Protein AF-A0AAN4ZI05-F1 (afdb_monomer_lite)

Radius of gyration: 13.55 Å; chains: 1; bounding box: 31×29×31 Å

InterPro domains:
  IPR042099 ANL, N-terminal domain [G3DSA:3.40.50.12780] (1-61)

Structure (mmCIF, N/CA/C/O backbone):
data_AF-A0AAN4ZI05-F1
#
_entry.id   AF-A0AAN4ZI05-F1
#
loop_
_atom_site.group_PDB
_atom_site.id
_atom_site.type_symbol
_atom_site.label_atom_id
_atom_site.label_alt_id
_atom_site.label_comp_id
_atom_site.label_asym_id
_atom_site.label_entity_id
_atom_site.label_seq_id
_atom_site.pdbx_PDB_ins_code
_atom_site.Cartn_x
_atom_site.Cartn_y
_atom_site.Cartn_z
_atom_site.occupancy
_atom_site.B_iso_or_equiv
_atom_site.auth_seq_id
_atom_site.auth_comp_id
_atom_site.auth_asym_id
_atom_site.auth_atom_id
_atom_site.pdbx_PDB_model_num
ATOM 1 N N . LYS A 1 1 ? -10.590 6.243 -6.279 1.00 78.94 1 LYS A N 1
ATOM 2 C CA . LYS A 1 1 ? -11.734 6.972 -5.674 1.00 78.94 1 LYS A CA 1
ATOM 3 C C . LYS A 1 1 ? -11.466 7.035 -4.182 1.00 78.94 1 LYS A C 1
ATOM 5 O O . LYS A 1 1 ? -11.140 5.994 -3.632 1.00 78.94 1 LYS A O 1
ATOM 10 N N . GLU A 1 2 ? -11.559 8.207 -3.564 1.00 85.88 2 GLU A N 1
ATOM 11 C CA . GLU A 1 2 ? -11.462 8.316 -2.104 1.00 85.88 2 GLU A CA 1
ATOM 12 C C . GLU A 1 2 ? -12.717 7.728 -1.449 1.00 85.88 2 GLU A C 1
ATOM 14 O O . GLU A 1 2 ? -13.824 7.854 -1.986 1.00 85.88 2 GLU A O 1
ATOM 19 N N . LEU A 1 3 ? -12.525 7.038 -0.330 1.00 92.69 3 LEU A N 1
ATOM 20 C CA . LEU A 1 3 ? -13.578 6.350 0.411 1.00 92.69 3 LEU A CA 1
ATOM 21 C C . LEU A 1 3 ? -13.882 7.087 1.718 1.00 92.69 3 LEU A C 1
ATOM 23 O O . LEU A 1 3 ? -13.062 7.866 2.207 1.00 92.69 3 LEU A O 1
ATOM 27 N N . GLY A 1 4 ? -15.072 6.854 2.267 1.00 94.00 4 GLY A N 1
ATOM 28 C CA . GLY A 1 4 ? -15.466 7.389 3.567 1.00 94.00 4 GLY A CA 1
ATOM 29 C C . GLY A 1 4 ? -14.736 6.718 4.734 1.00 94.00 4 GLY A C 1
ATOM 30 O O . GLY A 1 4 ? -14.053 5.703 4.582 1.00 94.00 4 GLY A O 1
ATOM 31 N N . PHE A 1 5 ? -14.913 7.263 5.940 1.00 94.75 5 PHE A N 1
ATOM 32 C CA . PHE A 1 5 ? -14.449 6.586 7.152 1.00 94.75 5 PHE A CA 1
ATOM 33 C C . PHE A 1 5 ? -15.116 5.214 7.291 1.00 94.75 5 PHE A C 1
ATOM 35 O O . PHE A 1 5 ? -16.305 5.061 7.012 1.00 94.75 5 PHE A O 1
ATOM 42 N N . ARG A 1 6 ? -14.344 4.225 7.753 1.00 94.25 6 ARG A N 1
ATOM 43 C CA . ARG A 1 6 ? -14.748 2.816 7.915 1.00 94.25 6 ARG A CA 1
ATOM 44 C C . ARG A 1 6 ? -15.157 2.100 6.625 1.00 94.25 6 ARG A C 1
ATOM 46 O O . ARG A 1 6 ? -15.678 0.989 6.692 1.00 94.25 6 ARG A O 1
ATOM 53 N N . GLU A 1 7 ? -14.886 2.681 5.461 1.00 96.19 7 GLU A N 1
ATOM 54 C CA . GLU A 1 7 ? -15.026 1.992 4.181 1.00 96.19 7 GLU A CA 1
ATOM 55 C C . GLU A 1 7 ? -13.701 1.324 3.805 1.00 96.19 7 GLU A C 1
ATOM 57 O O . GLU A 1 7 ? -12.666 1.979 3.688 1.00 96.19 7 GLU A O 1
ATOM 62 N N . ALA A 1 8 ? -13.733 0.002 3.633 1.00 95.00 8 ALA A N 1
ATOM 63 C CA . ALA A 1 8 ? -12.555 -0.764 3.252 1.00 95.00 8 ALA A CA 1
ATOM 64 C C . ALA A 1 8 ? -12.223 -0.569 1.766 1.00 95.00 8 ALA A C 1
ATOM 66 O O . ALA A 1 8 ? -13.085 -0.713 0.896 1.00 95.00 8 ALA A O 1
ATOM 67 N N . GLY A 1 9 ? -10.952 -0.307 1.478 1.00 94.88 9 GLY A N 1
ATOM 68 C CA . GLY A 1 9 ? -10.416 -0.225 0.125 1.00 94.88 9 GLY A CA 1
ATOM 69 C C . GLY A 1 9 ? -8.906 -0.396 0.099 1.00 94.88 9 GLY A C 1
ATOM 70 O O . GLY A 1 9 ? -8.276 -0.625 1.131 1.00 94.88 9 GLY A O 1
ATOM 71 N N . GLU A 1 10 ? -8.319 -0.304 -1.092 1.00 95.1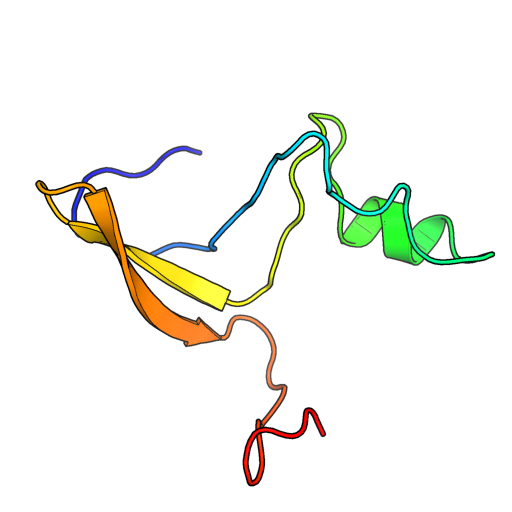2 10 GLU A N 1
ATOM 72 C CA . GLU A 1 10 ? -6.864 -0.335 -1.214 1.00 95.12 10 GLU A CA 1
ATOM 73 C C . GLU A 1 10 ? -6.241 0.895 -0.549 1.00 95.12 10 GLU A C 1
ATOM 75 O O . GLU A 1 10 ? -6.659 2.034 -0.771 1.00 95.12 10 GLU A O 1
ATOM 80 N N . VAL A 1 11 ? -5.206 0.654 0.250 1.00 95.00 11 VAL A N 1
ATOM 81 C CA . VAL A 1 11 ? -4.380 1.709 0.820 1.00 95.00 11 VAL A CA 1
ATOM 82 C C . VAL A 1 11 ? -3.432 2.219 -0.261 1.00 95.00 11 VAL A C 1
ATOM 84 O O . VAL A 1 11 ? -2.456 1.556 -0.620 1.00 95.00 11 VAL A O 1
ATOM 87 N N . CYS A 1 12 ? -3.697 3.424 -0.754 1.00 95.00 12 CYS A N 1
ATO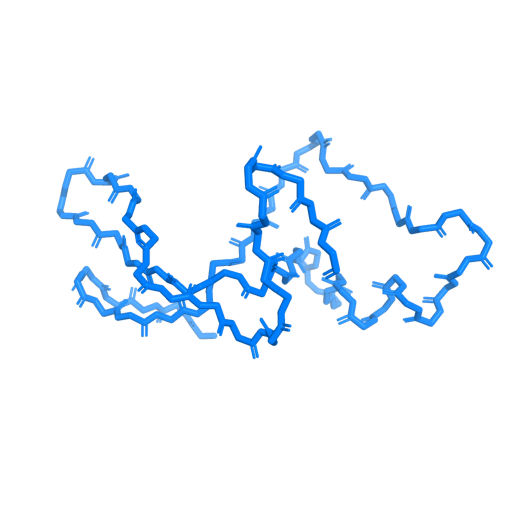M 88 C CA . CYS A 1 12 ? -2.803 4.132 -1.665 1.00 95.00 12 CYS A CA 1
ATOM 89 C C . CYS A 1 12 ? -2.038 5.223 -0.909 1.00 95.00 12 CYS A C 1
ATOM 91 O O . CYS A 1 12 ? -2.613 5.955 -0.104 1.00 95.00 12 CYS A O 1
ATOM 93 N N . VAL A 1 13 ? -0.736 5.352 -1.169 1.00 94.75 13 VAL A N 1
ATOM 94 C CA . VAL A 1 13 ? 0.135 6.300 -0.455 1.00 94.75 13 VAL A CA 1
ATOM 95 C C . VAL A 1 13 ? 0.785 7.269 -1.432 1.00 94.75 13 VAL A C 1
ATOM 97 O O . VAL A 1 13 ? 1.252 6.869 -2.495 1.00 94.75 13 VAL A O 1
ATOM 100 N N . ARG A 1 14 ? 0.872 8.543 -1.041 1.00 93.94 14 ARG A N 1
ATOM 101 C CA . ARG A 1 14 ? 1.663 9.569 -1.726 1.00 93.94 14 ARG A CA 1
ATOM 102 C C . ARG A 1 14 ? 2.460 10.377 -0.704 1.00 93.94 14 ARG A C 1
ATOM 104 O O . ARG A 1 14 ? 1.884 10.937 0.222 1.00 93.94 14 ARG A O 1
ATOM 111 N N . SER A 1 15 ? 3.781 10.433 -0.858 1.00 92.75 15 SER A N 1
ATOM 112 C CA . SER A 1 15 ? 4.695 11.138 0.051 1.00 92.75 15 SER A CA 1
ATOM 113 C C . SER A 1 15 ? 5.949 11.609 -0.699 1.00 92.75 15 SER A C 1
ATOM 115 O O . SER A 1 15 ? 6.379 10.912 -1.620 1.00 92.75 15 SER A O 1
ATOM 117 N N . PRO A 1 16 ? 6.598 12.719 -0.285 1.00 93.19 16 PRO A N 1
ATOM 118 C CA . PRO A 1 16 ? 7.908 13.128 -0.806 1.00 93.19 16 PRO A CA 1
ATOM 119 C C . PRO A 1 16 ? 9.012 12.075 -0.634 1.00 93.19 16 PRO A C 1
ATOM 121 O O . PRO A 1 16 ? 10.029 12.131 -1.316 1.00 93.19 16 PRO A O 1
ATOM 124 N N . THR A 1 17 ? 8.832 11.135 0.295 1.00 92.31 17 THR A N 1
ATOM 125 C CA . THR A 1 17 ? 9.796 10.068 0.599 1.00 92.31 17 THR A CA 1
ATOM 126 C C . THR A 1 17 ? 9.539 8.765 -0.159 1.00 92.31 17 THR A C 1
ATOM 128 O O . THR A 1 17 ? 10.233 7.779 0.088 1.00 92.31 17 THR A O 1
ATOM 131 N N . LEU A 1 18 ? 8.545 8.719 -1.053 1.00 91.62 18 LEU A N 1
ATOM 132 C CA . LEU A 1 18 ? 8.293 7.532 -1.869 1.00 91.62 18 LEU A CA 1
ATOM 133 C C . LEU A 1 18 ? 9.445 7.250 -2.837 1.00 91.62 18 LEU A C 1
ATOM 135 O O . LEU A 1 18 ? 10.174 8.146 -3.261 1.00 91.62 18 LEU A O 1
ATOM 139 N N . MET A 1 19 ? 9.585 5.976 -3.208 1.00 91.25 19 MET A N 1
ATOM 140 C CA . MET A 1 19 ? 10.514 5.569 -4.258 1.00 91.25 19 MET A CA 1
ATOM 141 C C . MET A 1 19 ? 10.178 6.266 -5.584 1.00 91.25 19 MET A C 1
ATOM 143 O O . MET A 1 19 ? 9.011 6.467 -5.907 1.00 91.25 19 MET A O 1
ATOM 147 N N . MET A 1 20 ? 11.199 6.554 -6.395 1.00 91.19 20 MET A N 1
ATOM 148 C CA . MET A 1 20 ? 10.997 7.037 -7.771 1.00 91.19 20 MET A CA 1
ATOM 149 C C . MET A 1 20 ? 10.440 5.947 -8.702 1.00 91.19 20 MET A C 1
ATOM 151 O O . MET A 1 20 ? 9.967 6.241 -9.794 1.00 91.19 20 MET A O 1
ATOM 155 N N . GLY A 1 21 ? 10.545 4.687 -8.282 1.00 93.38 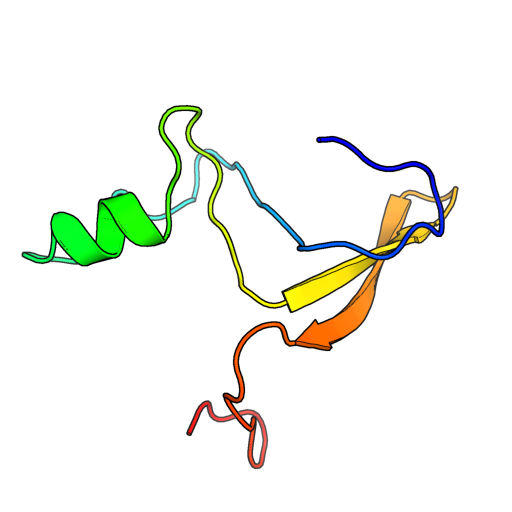21 GLY A N 1
ATOM 156 C CA . GLY A 1 21 ? 10.157 3.513 -9.043 1.00 93.38 21 GLY A CA 1
ATOM 157 C C . GLY A 1 21 ? 11.094 2.345 -8.773 1.00 93.38 21 GLY A C 1
ATOM 158 O O . GLY A 1 21 ? 12.060 2.448 -8.010 1.00 93.38 21 GLY A O 1
ATOM 159 N N . TYR A 1 22 ? 10.816 1.226 -9.425 1.00 94.62 22 TYR A N 1
ATOM 160 C CA . TYR A 1 22 ? 11.671 0.052 -9.381 1.00 94.62 22 TYR A CA 1
ATOM 161 C C . TYR A 1 22 ? 12.852 0.207 -10.344 1.00 94.62 22 TYR A C 1
ATOM 163 O O . TYR A 1 22 ? 12.692 0.554 -11.517 1.00 94.62 22 TYR A O 1
ATOM 171 N N . LEU A 1 23 ? 14.057 -0.095 -9.854 1.00 96.12 23 LEU A N 1
ATOM 172 C CA . LEU A 1 23 ? 15.291 0.019 -10.632 1.00 96.12 23 LEU A CA 1
ATOM 173 C C . LEU A 1 23 ? 15.221 -0.830 -11.910 1.00 96.12 23 LEU A C 1
ATOM 175 O O . LEU A 1 23 ? 15.043 -2.045 -11.841 1.00 96.12 23 LEU A O 1
ATOM 179 N N . ASN A 1 24 ? 15.399 -0.187 -13.070 1.00 95.62 24 ASN A N 1
ATOM 180 C CA . ASN A 1 24 ? 15.359 -0.808 -14.402 1.00 95.62 24 ASN A CA 1
ATOM 181 C C . ASN A 1 24 ? 14.061 -1.583 -14.703 1.00 95.62 24 ASN A C 1
ATOM 183 O O . ASN A 1 24 ? 14.062 -2.525 -15.495 1.00 95.62 24 ASN A O 1
ATOM 187 N N . ARG A 1 25 ? 12.948 -1.209 -14.063 1.00 96.00 25 ARG A N 1
ATOM 188 C CA . ARG A 1 25 ? 11.645 -1.870 -14.214 1.00 96.00 25 ARG A CA 1
ATOM 189 C C . ARG A 1 25 ? 10.541 -0.822 -14.432 1.00 96.00 25 ARG A C 1
ATOM 191 O O . ARG A 1 25 ? 9.736 -0.586 -13.530 1.00 96.00 25 ARG A O 1
ATOM 198 N N . PRO A 1 26 ? 10.499 -0.171 -15.609 1.00 94.50 26 PRO A N 1
ATOM 199 C CA . PRO A 1 26 ? 9.525 0.883 -15.896 1.00 94.50 26 PRO A CA 1
ATOM 200 C C . PRO A 1 26 ? 8.079 0.367 -15.913 1.00 94.50 26 PRO A C 1
ATOM 202 O O . PRO A 1 26 ? 7.204 1.035 -15.380 1.00 94.50 26 PRO A O 1
ATOM 205 N N . GLU A 1 27 ? 7.840 -0.839 -16.436 1.00 94.62 27 GLU A N 1
ATOM 206 C CA . GLU A 1 27 ? 6.505 -1.462 -16.461 1.00 94.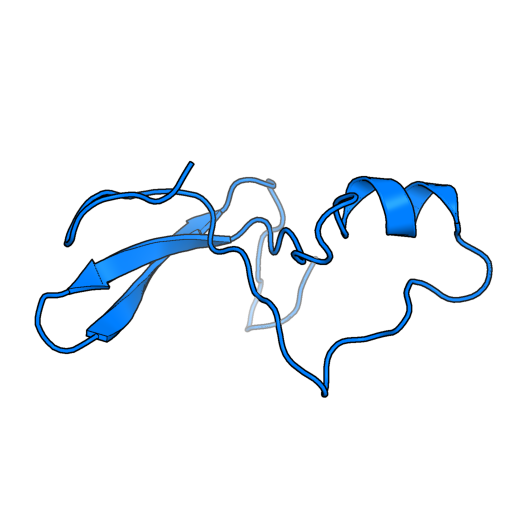62 27 GLU A CA 1
ATOM 207 C C . GLU A 1 27 ? 5.982 -1.720 -15.044 1.00 94.62 27 GLU A C 1
ATOM 209 O O . GLU A 1 27 ? 4.945 -1.195 -14.666 1.00 94.62 27 GLU A O 1
ATOM 214 N N . ALA A 1 28 ? 6.769 -2.399 -14.199 1.00 92.25 28 ALA A N 1
ATOM 215 C CA . ALA A 1 28 ? 6.384 -2.643 -12.806 1.00 92.25 28 ALA A CA 1
ATOM 216 C C . ALA A 1 28 ? 6.204 -1.344 -11.998 1.00 92.25 28 ALA A C 1
ATOM 218 O O . ALA A 1 28 ? 5.437 -1.303 -11.036 1.00 92.25 28 ALA A O 1
ATOM 219 N N . THR A 1 29 ? 6.934 -0.286 -12.372 1.00 93.94 29 THR A N 1
ATOM 220 C CA . THR A 1 29 ? 6.766 1.047 -11.782 1.00 93.94 29 THR A CA 1
ATOM 221 C C . THR A 1 29 ? 5.419 1.637 -12.172 1.00 93.94 29 THR A C 1
ATOM 223 O O . THR A 1 29 ? 4.703 2.075 -11.284 1.00 93.94 29 THR A O 1
ATOM 226 N N . ALA A 1 30 ? 5.055 1.600 -13.455 1.00 93.94 30 ALA A N 1
ATOM 227 C CA . ALA A 1 30 ? 3.765 2.083 -13.943 1.00 93.94 30 ALA A CA 1
ATOM 228 C C . ALA A 1 30 ? 2.579 1.252 -13.417 1.00 93.94 30 ALA A C 1
ATOM 230 O O . ALA A 1 30 ? 1.507 1.802 -13.185 1.00 93.94 30 ALA A O 1
ATOM 231 N N . ASP A 1 31 ? 2.781 -0.046 -13.175 1.00 92.25 31 ASP A N 1
ATOM 232 C CA . ASP A 1 31 ? 1.770 -0.924 -12.572 1.00 92.25 31 ASP A CA 1
ATOM 233 C C . ASP A 1 31 ? 1.540 -0.635 -11.081 1.00 92.25 31 ASP A C 1
ATOM 235 O O . ASP A 1 31 ? 0.480 -0.952 -10.544 1.00 92.25 31 ASP A O 1
ATOM 239 N N . SER A 1 32 ? 2.543 -0.087 -10.387 1.00 92.69 32 SER A N 1
ATOM 240 C CA . SER A 1 32 ? 2.485 0.134 -8.934 1.00 92.69 32 SER A CA 1
ATOM 241 C C . SER A 1 32 ? 2.278 1.598 -8.557 1.00 92.69 32 SER A C 1
ATOM 243 O O . SER A 1 32 ? 1.733 1.874 -7.494 1.00 92.69 32 SER A O 1
ATOM 245 N N . ILE A 1 33 ? 2.728 2.537 -9.387 1.00 95.44 33 ILE A N 1
ATOM 246 C CA . ILE A 1 33 ? 2.581 3.977 -9.187 1.00 95.44 33 ILE A CA 1
ATOM 247 C C . ILE A 1 33 ? 1.736 4.520 -10.333 1.00 95.44 33 ILE A C 1
ATOM 249 O O . ILE A 1 33 ? 2.148 4.466 -11.492 1.00 95.44 33 ILE A O 1
ATOM 253 N N . ASP A 1 34 ? 0.563 5.052 -10.004 1.00 93.81 34 ASP A N 1
ATOM 254 C CA . ASP A 1 34 ? -0.340 5.595 -11.011 1.00 93.81 34 ASP A CA 1
ATOM 255 C C . ASP A 1 34 ? 0.156 6.931 -11.597 1.00 93.81 34 ASP A C 1
ATOM 257 O O . ASP A 1 34 ? 1.103 7.568 -11.125 1.00 93.81 34 ASP A O 1
ATOM 261 N N . LYS A 1 35 ? -0.529 7.391 -12.648 1.00 92.06 35 LYS A N 1
ATOM 262 C CA . LYS A 1 35 ? -0.228 8.657 -13.338 1.00 92.06 35 LYS A CA 1
ATOM 263 C C . LYS A 1 35 ? -0.353 9.905 -12.449 1.00 92.06 35 LYS A C 1
ATOM 265 O O . LYS A 1 35 ? 0.158 10.958 -12.819 1.00 92.06 35 LYS A O 1
ATOM 270 N N . ASP A 1 36 ? -1.057 9.800 -11.323 1.00 91.69 36 ASP A N 1
ATOM 271 C CA . ASP A 1 36 ? -1.312 10.884 -10.374 1.00 91.69 36 ASP A CA 1
ATOM 272 C C . ASP A 1 36 ? -0.326 10.826 -9.173 1.00 91.69 36 ASP A C 1
ATOM 274 O O . ASP A 1 36 ? -0.368 11.671 -8.266 1.00 91.69 36 ASP A O 1
ATOM 278 N N . GLY A 1 37 ? 0.614 9.868 -9.208 1.00 92.12 37 GLY A N 1
ATOM 279 C CA . GLY A 1 37 ? 1.718 9.689 -8.269 1.00 92.12 37 GLY A CA 1
ATOM 280 C C . GLY A 1 37 ? 1.372 8.870 -7.026 1.00 92.12 37 GLY A C 1
ATOM 281 O O . GLY A 1 37 ? 2.089 8.969 -6.028 1.00 92.12 37 GLY A O 1
ATOM 282 N N . TRP A 1 38 ? 0.281 8.104 -7.040 1.00 95.19 38 TRP A N 1
ATOM 283 C CA . TRP A 1 38 ? -0.115 7.247 -5.924 1.00 95.19 38 TRP A CA 1
ATOM 284 C C . TRP A 1 38 ? 0.501 5.859 -6.037 1.00 95.19 38 TRP A C 1
ATOM 286 O O . TRP A 1 38 ? 0.346 5.177 -7.045 1.00 95.19 38 TRP A O 1
ATOM 296 N N . LEU A 1 39 ? 1.166 5.424 -4.966 1.00 95.38 39 LEU A N 1
ATOM 297 C CA . LEU A 1 39 ? 1.636 4.053 -4.818 1.00 95.38 39 LEU A CA 1
ATOM 298 C C . LEU A 1 39 ? 0.484 3.154 -4.358 1.00 95.38 39 LEU A C 1
ATOM 300 O O . LEU A 1 39 ? -0.028 3.323 -3.249 1.00 95.38 39 LEU A O 1
ATOM 304 N N . HIS A 1 40 ? 0.153 2.165 -5.178 1.00 94.25 40 HIS A N 1
ATOM 305 C CA . HIS A 1 40 ? -0.755 1.064 -4.875 1.00 94.25 40 HIS A CA 1
ATOM 306 C C . HIS A 1 40 ? -0.028 0.008 -4.036 1.00 94.25 40 HIS A C 1
ATOM 308 O O . HIS A 1 40 ? 0.834 -0.724 -4.530 1.00 94.25 40 HIS A O 1
ATOM 314 N N . THR A 1 41 ? -0.323 -0.040 -2.734 1.00 91.88 41 THR A N 1
ATOM 315 C CA . THR A 1 41 ? 0.389 -0.934 -1.801 1.00 91.88 41 THR A CA 1
ATOM 316 C C . THR A 1 41 ? -0.069 -2.389 -1.897 1.00 91.88 41 THR A C 1
ATOM 318 O O . THR A 1 41 ? 0.664 -3.293 -1.489 1.00 91.88 41 THR A O 1
ATOM 321 N N . GLY A 1 42 ? -1.273 -2.634 -2.425 1.00 91.38 42 GLY A N 1
ATOM 322 C CA . GLY A 1 42 ? -1.929 -3.936 -2.379 1.00 91.38 42 GLY A CA 1
ATOM 323 C C . GLY A 1 42 ? -2.394 -4.366 -0.982 1.00 91.38 42 GLY A C 1
ATOM 324 O O . GLY A 1 42 ? -2.830 -5.507 -0.832 1.00 91.38 42 GLY A O 1
ATOM 325 N N . ASP A 1 43 ? -2.311 -3.505 0.037 1.00 92.62 43 ASP A N 1
ATOM 326 C CA . ASP A 1 43 ? -2.928 -3.729 1.346 1.00 92.62 43 ASP A CA 1
ATOM 327 C C . ASP A 1 43 ? -4.360 -3.158 1.342 1.00 92.62 43 ASP A C 1
ATOM 329 O O . ASP A 1 43 ? -4.600 -2.066 0.825 1.00 92.62 43 ASP A O 1
ATOM 333 N N . ILE A 1 44 ? -5.320 -3.884 1.919 1.00 93.88 44 ILE A N 1
ATOM 334 C CA . ILE A 1 44 ? -6.701 -3.419 2.093 1.00 93.88 44 ILE A CA 1
ATOM 335 C C . ILE A 1 44 ? -6.870 -2.907 3.516 1.00 93.88 44 ILE A C 1
ATOM 337 O O . ILE A 1 44 ? -6.540 -3.595 4.487 1.00 93.88 44 ILE A O 1
ATOM 341 N N . GLY A 1 45 ? -7.426 -1.711 3.649 1.00 95.44 45 GLY A N 1
ATOM 342 C CA . GLY A 1 45 ? -7.645 -1.075 4.934 1.00 95.44 45 GLY A CA 1
ATOM 343 C C . GLY A 1 45 ? -8.724 -0.007 4.904 1.00 95.44 45 GLY A C 1
ATOM 344 O O . GLY A 1 45 ? -9.322 0.274 3.868 1.00 95.44 45 GLY A O 1
ATOM 345 N N . TYR A 1 46 ? -8.969 0.582 6.068 1.00 96.44 46 TYR A N 1
ATOM 346 C CA . TYR A 1 46 ? -9.856 1.728 6.233 1.00 96.44 46 TYR A CA 1
ATOM 347 C C . TYR A 1 46 ? -9.289 2.702 7.268 1.00 96.44 46 TYR A C 1
ATOM 349 O O . TYR A 1 46 ? -8.505 2.318 8.142 1.00 96.44 46 TYR A O 1
ATOM 357 N N . LEU A 1 47 ? -9.714 3.961 7.176 1.00 96.94 47 LEU A N 1
ATOM 358 C CA . LEU A 1 47 ? -9.464 4.976 8.198 1.00 96.94 47 LEU A CA 1
ATOM 359 C C . LEU A 1 47 ? -10.664 5.080 9.133 1.00 96.94 47 LEU A C 1
ATOM 361 O O . LEU A 1 47 ? -11.810 5.046 8.678 1.00 96.94 47 LEU A O 1
ATOM 365 N N . ASP A 1 48 ? -10.410 5.219 10.427 1.00 96.00 48 ASP A N 1
ATOM 366 C CA . ASP A 1 48 ? -11.437 5.656 11.369 1.00 96.00 48 ASP A CA 1
ATOM 367 C C . ASP A 1 48 ? -11.544 7.186 11.430 1.00 96.00 48 ASP A C 1
ATOM 369 O O . ASP A 1 48 ? -10.785 7.920 10.794 1.00 96.00 48 ASP A O 1
ATOM 373 N N . GLU A 1 49 ? -12.507 7.667 12.208 1.00 96.88 49 GLU A N 1
ATOM 374 C CA . GLU A 1 49 ? -12.810 9.087 12.381 1.00 96.88 49 GLU A CA 1
ATOM 375 C C . GLU A 1 49 ? -11.668 9.878 13.050 1.00 96.88 49 GLU A C 1
ATOM 377 O O . GLU A 1 49 ? -11.628 11.104 12.959 1.00 96.88 49 GLU A O 1
ATOM 382 N N . GLU A 1 50 ? -10.729 9.188 13.703 1.00 96.62 50 GLU A N 1
ATOM 383 C CA . GLU A 1 50 ? -9.535 9.765 14.332 1.00 96.62 50 GLU A CA 1
ATOM 384 C C . GLU A 1 50 ? -8.310 9.708 13.397 1.00 96.62 50 GLU A C 1
ATOM 386 O O . GLU A 1 50 ? -7.205 10.091 13.785 1.00 96.62 50 GLU A O 1
ATOM 391 N N . GLY A 1 51 ? -8.492 9.251 12.152 1.00 93.62 51 GLY A N 1
ATOM 392 C CA . GLY A 1 51 ? -7.442 9.151 11.140 1.00 93.62 51 GLY A CA 1
ATOM 393 C C . GLY A 1 51 ? -6.493 7.969 11.343 1.00 93.62 51 GLY A C 1
ATOM 394 O O . GLY A 1 51 ? -5.406 7.951 10.763 1.00 93.62 51 GLY A O 1
ATOM 395 N N . ARG A 1 52 ? -6.865 6.975 12.155 1.00 96.44 52 ARG A N 1
ATOM 396 C CA . ARG A 1 52 ? -6.068 5.760 12.350 1.00 96.44 52 ARG A CA 1
ATOM 397 C C . ARG A 1 52 ? -6.344 4.772 11.224 1.00 96.44 52 ARG A C 1
ATOM 399 O O . ARG A 1 52 ? -7.496 4.476 10.912 1.00 96.44 52 ARG A O 1
ATOM 406 N N . LEU A 1 53 ? -5.271 4.248 10.636 1.00 95.56 53 LEU A N 1
ATOM 407 C CA . LEU A 1 53 ? -5.329 3.255 9.567 1.00 95.56 53 LEU A CA 1
ATOM 408 C C . LEU A 1 53 ? -5.354 1.836 10.135 1.00 95.56 53 LEU A C 1
ATOM 410 O O . LEU A 1 53 ? -4.453 1.442 10.876 1.00 95.56 53 LEU A O 1
ATOM 414 N N . TYR A 1 54 ? -6.344 1.055 9.714 1.00 95.44 54 TYR A N 1
ATOM 415 C CA . TYR A 1 54 ? -6.476 -0.363 10.033 1.00 95.44 54 TYR A CA 1
ATOM 416 C C . TYR A 1 54 ? -6.312 -1.188 8.764 1.00 95.44 54 TYR A C 1
ATOM 418 O O . TYR A 1 54 ? -7.031 -0.968 7.793 1.00 95.44 54 TYR A O 1
ATOM 426 N N . ILE A 1 55 ? -5.383 -2.146 8.779 1.00 94.25 55 ILE A N 1
ATOM 427 C CA . ILE A 1 55 ? -5.185 -3.103 7.684 1.00 94.25 55 ILE A CA 1
ATOM 428 C C . ILE A 1 55 ? -6.014 -4.348 7.983 1.00 94.25 55 ILE A C 1
ATOM 430 O O . ILE A 1 55 ? -5.844 -4.958 9.039 1.00 94.25 55 ILE A O 1
ATOM 434 N N . VAL A 1 56 ? -6.909 -4.707 7.067 1.00 93.44 56 VAL A N 1
ATOM 435 C CA . VAL A 1 56 ? -7.881 -5.795 7.249 1.00 93.44 56 VAL A CA 1
ATOM 436 C C . VAL A 1 56 ? -7.682 -6.953 6.282 1.00 93.44 56 VAL A C 1
ATOM 438 O O . VAL A 1 56 ? -8.087 -8.064 6.607 1.00 93.44 56 VAL A O 1
ATOM 441 N N . ASP A 1 57 ? -7.059 -6.720 5.127 1.00 89.62 57 ASP A N 1
ATOM 442 C CA . ASP A 1 57 ? -6.822 -7.764 4.127 1.00 89.62 57 ASP A CA 1
ATOM 443 C C . ASP A 1 57 ? -5.670 -7.385 3.175 1.00 89.62 57 ASP A C 1
ATOM 445 O O . ASP A 1 57 ? -5.043 -6.330 3.324 1.00 89.62 57 ASP A O 1
ATOM 449 N N . ARG A 1 58 ? -5.376 -8.231 2.185 1.00 88.38 58 ARG A N 1
ATOM 450 C CA . ARG A 1 58 ? -4.464 -7.944 1.073 1.00 88.38 58 ARG A CA 1
ATOM 451 C C . ARG A 1 58 ? -5.094 -8.282 -0.270 1.00 88.38 58 ARG A C 1
ATOM 453 O O . ARG A 1 58 ? -5.708 -9.323 -0.448 1.00 88.38 58 ARG A O 1
ATOM 460 N N . LEU A 1 59 ? -4.851 -7.410 -1.242 1.00 82.31 59 LEU A N 1
ATOM 461 C CA . LEU A 1 59 ? -5.336 -7.526 -2.618 1.00 82.31 59 LEU A CA 1
ATOM 462 C C . LEU A 1 59 ? -4.537 -8.572 -3.418 1.00 82.31 59 LEU A C 1
ATOM 464 O O . LEU A 1 59 ? -5.066 -9.214 -4.319 1.00 82.31 59 LEU A O 1
ATOM 468 N N . LYS A 1 60 ? -3.255 -8.756 -3.079 1.00 68.19 60 LYS A N 1
ATOM 469 C CA . LYS A 1 60 ? -2.385 -9.794 -3.653 1.00 68.19 60 LYS A CA 1
ATOM 470 C C . LYS A 1 60 ? -2.226 -10.939 -2.652 1.00 68.19 60 LYS A C 1
ATOM 472 O O . LYS A 1 60 ? -1.991 -10.675 -1.474 1.00 68.19 60 LYS A O 1
ATOM 477 N N . GLU A 1 61 ? -2.255 -12.186 -3.132 1.00 62.12 61 GLU A N 1
ATOM 478 C CA . GLU A 1 61 ? -2.002 -13.421 -2.360 1.00 62.12 61 GLU A CA 1
ATOM 479 C C . GLU A 1 61 ? -0.524 -13.570 -1.928 1.00 62.12 61 GLU A C 1
ATOM 481 O O . GLU A 1 61 ? 0.097 -14.620 -2.066 1.00 62.12 61 GLU A O 1
ATOM 486 N N . LEU A 1 62 ? 0.078 -12.496 -1.419 1.00 60.50 62 LEU A N 1
ATOM 487 C CA . LEU A 1 62 ? 1.404 -12.502 -0.816 1.00 60.50 62 LEU A CA 1
ATOM 488 C C . LEU A 1 62 ? 1.238 -12.800 0.672 1.00 60.50 62 LEU A C 1
ATOM 490 O O . LEU A 1 62 ? 0.847 -11.935 1.464 1.00 60.50 62 LEU A O 1
ATOM 494 N N . ILE A 1 63 ? 1.522 -14.043 1.052 1.00 63.47 63 ILE A N 1
ATOM 495 C CA . ILE A 1 63 ? 1.490 -14.464 2.450 1.00 63.47 63 ILE A CA 1
ATOM 496 C C . ILE A 1 63 ? 2.696 -13.838 3.152 1.00 63.47 63 ILE A C 1
ATOM 498 O O . ILE A 1 63 ? 3.825 -13.906 2.676 1.00 63.47 63 ILE A O 1
ATOM 502 N N . LYS A 1 64 ? 2.483 -13.230 4.321 1.00 64.19 64 LYS A N 1
ATOM 503 C CA . LYS A 1 64 ? 3.593 -12.841 5.197 1.00 64.19 64 LYS A CA 1
ATOM 504 C C . LYS A 1 64 ? 3.847 -13.945 6.214 1.00 64.19 64 LYS A C 1
ATOM 506 O O . LYS A 1 64 ? 3.115 -14.063 7.195 1.00 64.19 64 LYS A O 1
ATOM 511 N N . VAL A 1 65 ? 4.894 -14.743 6.019 1.00 71.12 65 VAL A N 1
ATOM 512 C CA . VAL A 1 65 ? 5.302 -15.773 6.987 1.00 71.12 65 VAL A CA 1
ATOM 513 C C . VAL A 1 65 ? 6.351 -15.174 7.921 1.00 71.12 65 VAL A C 1
ATOM 515 O O . VAL A 1 65 ? 7.420 -14.765 7.482 1.00 71.12 65 VAL A O 1
ATOM 518 N N . LYS A 1 66 ? 6.057 -15.102 9.227 1.00 75.12 66 LYS A N 1
ATOM 519 C CA . LYS A 1 66 ? 6.957 -14.516 10.249 1.00 75.12 66 LYS A CA 1
ATOM 520 C C . LYS A 1 66 ? 7.393 -13.068 9.942 1.00 75.12 66 LYS A C 1
ATOM 522 O O . LYS A 1 66 ? 8.509 -12.673 10.260 1.00 75.12 66 LYS A O 1
ATOM 527 N N . GLY A 1 67 ? 6.519 -12.284 9.305 1.00 71.00 67 GLY A N 1
ATOM 528 C CA . GLY A 1 67 ? 6.811 -10.899 8.914 1.00 71.00 67 GLY A CA 1
ATOM 529 C C . GLY A 1 67 ? 7.667 -10.754 7.651 1.00 71.00 67 GLY A C 1
ATOM 530 O O . GLY A 1 67 ? 7.9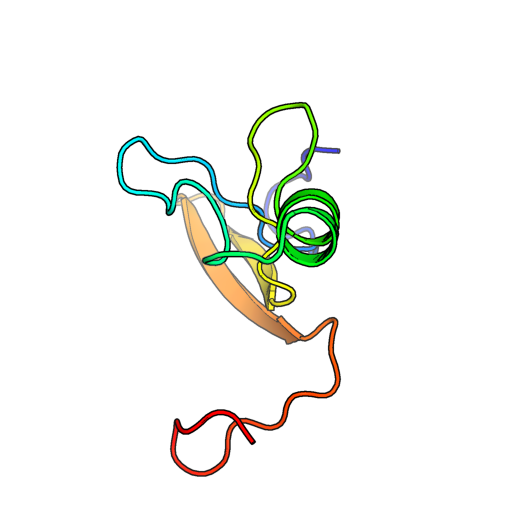21 -9.630 7.226 1.00 71.00 67 GLY A O 1
ATOM 531 N N . LEU A 1 68 ? 8.065 -11.863 7.026 1.00 70.12 68 LEU A N 1
ATOM 532 C CA . LEU A 1 68 ? 8.753 -11.880 5.739 1.00 70.12 68 LEU A CA 1
ATOM 533 C C . LEU A 1 68 ? 7.735 -12.061 4.616 1.00 70.12 68 LEU A C 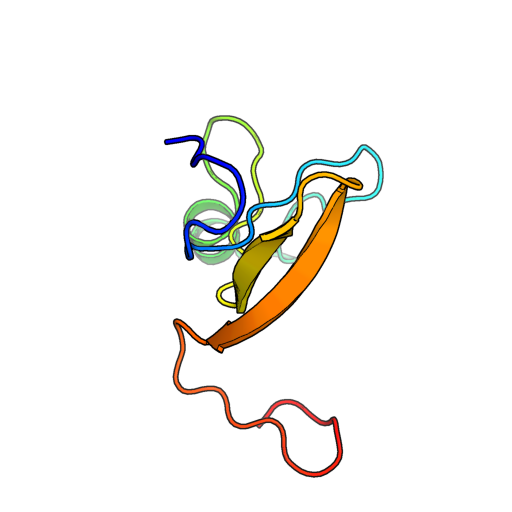1
ATOM 535 O O . LEU A 1 68 ? 6.795 -12.842 4.748 1.00 70.12 68 LEU A O 1
ATOM 539 N N . GLN A 1 69 ? 7.931 -11.330 3.524 1.00 65.50 69 GLN A N 1
ATOM 540 C CA . GLN A 1 69 ? 7.147 -11.486 2.304 1.00 65.50 69 GLN A CA 1
ATOM 541 C C . GLN A 1 69 ? 7.632 -12.737 1.559 1.00 65.50 69 GLN A C 1
ATOM 543 O O . GLN A 1 69 ? 8.831 -12.834 1.287 1.00 65.50 69 GLN A O 1
ATOM 548 N N . VAL A 1 70 ? 6.723 -13.677 1.275 1.00 62.66 70 VAL A N 1
ATOM 549 C CA . VAL A 1 70 ? 6.987 -14.870 0.449 1.00 62.66 70 VAL A CA 1
ATOM 550 C C . VAL A 1 70 ? 6.222 -14.829 -0.861 1.00 62.66 70 VAL A C 1
ATOM 552 O O . VAL A 1 70 ? 5.139 -14.202 -0.884 1.00 62.66 70 VAL A O 1
#

Sequence (70 aa):
KELGFREAGEVCVRSPTLMMGYLNRPEATADSIDKDGWLHTGDIGYLDEEGRLYIVDRLKELIKVKGLQV

Foldseek 3Di:
DDDDAPDKDFDKDADPPDDPADVVCVPRRCVQAPPVGIGGPQFIWGAHPVRDIDTDGGNDPFDQDVNRTD

Organism: NCBI:txid1317129

Secondary structure (DSSP, 8-state):
----TT--EEEEE--TTS-S--TT-HHHHHHHB-TTS-EEEEEEEEE-TT--EEEEEESS---EETTEE-

pLDDT: mean 89.2, std 10.28, range [60.5, 96.94]